Protein AF-A0A959J7U5-F1 (afdb_monomer)

Foldseek 3Di:
DVVVVVVVVVVVVVVVVVVVVVVVVVVVCPVVPVDDPVNCVVPVVPDPPPDDDDDDDDDDDDPDDD

Secondary structure (DSSP, 8-state):
-HHHHHHHHHHHHHHHHHHHHHHHHHHTTTT---S-HHHHHHHHTTS-------------------

Radius of gyration: 29.01 Å; Cα contacts (8 Å, |Δi|>4): 3; chains: 1; bounding box: 36×36×91 Å

Structure (mmCIF, N/CA/C/O backbone):
data_AF-A0A959J7U5-F1
#
_entry.id   AF-A0A959J7U5-F1
#
loop_
_atom_site.group_PDB
_atom_site.id
_atom_site.type_symbol
_atom_site.label_atom_id
_atom_site.label_alt_id
_atom_site.label_comp_id
_atom_site.label_asym_id
_atom_site.label_entity_id
_atom_site.label_seq_id
_atom_site.pdbx_PDB_ins_code
_atom_site.Cartn_x
_atom_site.Cartn_y
_atom_site.Cartn_z
_atom_site.occupancy
_atom_site.B_iso_or_equiv
_atom_site.auth_seq_id
_atom_site.auth_comp_id
_atom_site.auth_asym_id
_atom_site.auth_atom_id
_atom_site.pdbx_PDB_model_num
ATOM 1 N N . MET A 1 1 ? -18.166 5.058 21.886 1.00 77.12 1 MET A N 1
ATOM 2 C CA . MET A 1 1 ? -16.703 5.030 22.126 1.00 77.12 1 MET A CA 1
ATOM 3 C C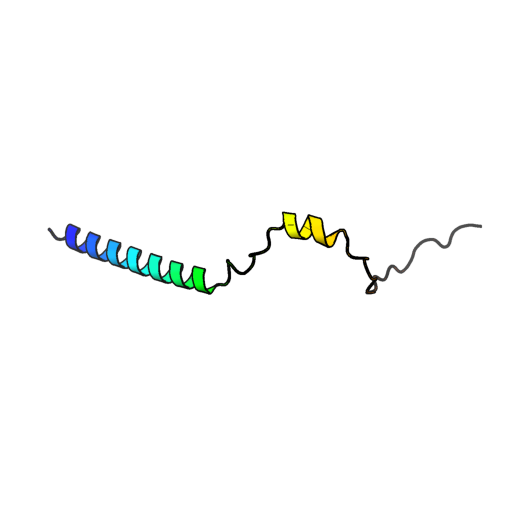 . MET A 1 1 ? -15.987 3.806 21.536 1.00 77.12 1 MET A C 1
ATOM 5 O O . MET A 1 1 ? -14.847 3.951 21.143 1.00 77.12 1 MET A O 1
ATOM 9 N N . LYS A 1 2 ? -16.604 2.619 21.402 1.00 88.25 2 LYS A N 1
ATOM 10 C CA . LYS A 1 2 ? -15.947 1.420 20.820 1.00 88.25 2 LYS A CA 1
ATOM 11 C C . LYS A 1 2 ? -15.665 1.505 19.306 1.00 88.25 2 LYS A C 1
ATOM 13 O O . LYS A 1 2 ? -14.682 0.954 18.829 1.00 88.25 2 LYS A O 1
ATOM 18 N N . VAL A 1 3 ? -16.513 2.217 18.562 1.00 94.50 3 VAL A N 1
ATOM 19 C CA . VAL A 1 3 ? -16.415 2.334 17.094 1.00 94.50 3 VAL A CA 1
ATOM 20 C C . VAL A 1 3 ? -15.126 3.037 16.654 1.00 94.50 3 VAL A C 1
ATOM 22 O O . VAL A 1 3 ? -14.538 2.632 15.660 1.00 94.50 3 VAL A O 1
ATOM 25 N N . ILE A 1 4 ? -14.636 4.020 17.421 1.00 95.44 4 ILE A N 1
ATOM 26 C CA . ILE A 1 4 ? -13.391 4.731 17.090 1.00 95.44 4 ILE A CA 1
ATOM 27 C C . ILE A 1 4 ? -12.197 3.764 17.048 1.00 95.44 4 ILE A C 1
ATOM 29 O O . ILE A 1 4 ? -11.405 3.801 16.115 1.00 95.44 4 ILE A O 1
ATOM 33 N N . PHE A 1 5 ? -12.123 2.828 18.000 1.00 95.69 5 PHE A N 1
ATOM 34 C CA . PHE A 1 5 ? -11.057 1.829 18.064 1.00 95.69 5 PHE A CA 1
ATOM 35 C C . PHE A 1 5 ? -11.147 0.816 16.917 1.00 95.69 5 PHE A C 1
ATOM 37 O O . PHE A 1 5 ? -10.121 0.420 16.373 1.00 95.69 5 PHE A O 1
ATOM 44 N N . LEU A 1 6 ? -12.365 0.442 16.504 1.00 95.31 6 LEU A N 1
ATOM 45 C CA . LEU A 1 6 ? -12.576 -0.420 15.337 1.00 95.31 6 LEU A CA 1
ATOM 46 C C . LEU A 1 6 ? -12.084 0.254 14.047 1.00 95.31 6 LEU A C 1
ATOM 48 O O . LEU A 1 6 ? -11.395 -0.377 13.251 1.00 95.31 6 LEU A O 1
ATOM 52 N N . LEU A 1 7 ? -12.400 1.538 13.861 1.00 96.12 7 LEU A N 1
ATOM 53 C CA . LEU A 1 7 ? -11.972 2.301 12.687 1.00 96.12 7 LEU A CA 1
ATOM 54 C C . LEU A 1 7 ? -10.451 2.470 12.629 1.00 96.12 7 LEU A C 1
ATOM 56 O O . LEU A 1 7 ? -9.876 2.327 11.555 1.00 96.12 7 LEU A O 1
ATOM 60 N N . ILE A 1 8 ? -9.803 2.710 13.774 1.00 96.56 8 ILE A N 1
ATOM 61 C CA . ILE A 1 8 ? -8.336 2.789 13.871 1.00 96.56 8 ILE A CA 1
ATOM 62 C C . ILE A 1 8 ? -7.687 1.462 13.460 1.00 96.56 8 ILE A C 1
ATOM 64 O O . ILE A 1 8 ? -6.690 1.451 12.744 1.00 96.56 8 ILE A O 1
ATOM 68 N N . PHE A 1 9 ? -8.247 0.329 13.886 1.00 97.31 9 PHE A N 1
ATOM 69 C CA . PHE A 1 9 ? -7.689 -0.976 13.538 1.00 97.31 9 PHE A CA 1
ATOM 70 C C . PHE A 1 9 ? -7.833 -1.281 12.042 1.00 97.31 9 PHE A C 1
ATOM 72 O O . PHE A 1 9 ? -6.886 -1.733 11.401 1.00 97.31 9 PHE A O 1
ATOM 79 N N . ILE A 1 10 ? -9.002 -0.979 11.469 1.00 97.62 10 ILE A N 1
ATOM 80 C CA . ILE A 1 10 ? -9.256 -1.154 10.035 1.00 97.62 10 ILE A CA 1
ATOM 81 C C . ILE A 1 10 ? -8.327 -0.256 9.210 1.00 97.62 10 ILE A C 1
ATOM 83 O O . ILE A 1 10 ? -7.712 -0.737 8.260 1.00 97.62 10 ILE A O 1
ATOM 87 N N . SER A 1 11 ? -8.180 1.023 9.572 1.00 97.56 11 SER A N 1
ATOM 88 C CA . SER A 1 11 ? -7.302 1.938 8.834 1.00 97.56 11 SER A CA 1
ATOM 89 C C . SER A 1 11 ? -5.839 1.504 8.898 1.00 97.56 11 SER A C 1
ATOM 91 O O . SER A 1 11 ? -5.142 1.583 7.888 1.00 97.56 11 SER A O 1
ATOM 93 N N . LEU A 1 12 ? -5.389 0.977 10.042 1.00 97.75 12 LEU A N 1
ATOM 94 C CA . LEU A 1 12 ? -4.035 0.454 10.200 1.00 97.75 12 LEU A CA 1
ATOM 95 C C . LEU A 1 12 ? -3.782 -0.758 9.294 1.00 97.75 12 LEU A C 1
ATOM 97 O O . LEU A 1 12 ? -2.752 -0.810 8.624 1.00 97.75 12 LEU A O 1
ATOM 101 N N . ILE A 1 13 ? -4.727 -1.703 9.225 1.00 98.12 13 ILE A N 1
ATOM 102 C CA . ILE A 1 13 ? -4.623 -2.861 8.323 1.00 98.12 13 ILE A CA 1
ATOM 103 C C . ILE A 1 13 ? -4.543 -2.404 6.868 1.00 98.12 13 ILE A C 1
ATOM 105 O O . ILE A 1 13 ? -3.686 -2.882 6.127 1.00 98.12 13 ILE A O 1
ATOM 109 N N . VAL A 1 14 ? -5.406 -1.471 6.460 1.00 98.12 14 VAL A N 1
ATOM 110 C CA . VAL A 1 14 ? -5.414 -0.947 5.088 1.00 98.12 14 VAL A CA 1
ATOM 111 C C . VAL A 1 14 ? -4.094 -0.248 4.764 1.00 98.12 14 VAL A C 1
ATOM 113 O O . VAL A 1 14 ? -3.530 -0.495 3.702 1.00 98.12 14 VAL A O 1
ATOM 116 N N . ALA A 1 15 ? -3.564 0.567 5.679 1.00 98.00 15 ALA A N 1
ATOM 117 C CA . ALA A 1 15 ? -2.291 1.257 5.490 1.00 98.00 15 ALA A CA 1
ATOM 118 C C . ALA A 1 15 ? -1.117 0.277 5.333 1.00 98.00 15 ALA A C 1
ATOM 120 O O . ALA A 1 15 ? -0.307 0.426 4.419 1.00 98.00 15 ALA A O 1
ATOM 121 N N . ILE A 1 16 ? -1.044 -0.751 6.185 1.00 98.25 16 ILE A N 1
ATOM 122 C CA . ILE A 1 16 ? -0.001 -1.783 6.103 1.00 98.25 16 ILE A CA 1
ATOM 123 C C . ILE A 1 16 ? -0.155 -2.601 4.817 1.00 98.25 16 ILE A C 1
ATOM 125 O O . ILE A 1 16 ? 0.827 -2.823 4.115 1.00 98.25 16 ILE A O 1
ATOM 129 N N . GLY A 1 17 ? -1.377 -3.018 4.476 1.00 98.19 17 GLY A N 1
ATOM 130 C CA . GLY A 1 17 ? -1.655 -3.773 3.254 1.00 98.19 17 GLY A CA 1
ATOM 131 C C . GLY A 1 17 ? -1.267 -2.995 1.999 1.00 98.19 17 GLY A C 1
ATOM 132 O O . GLY A 1 17 ? -0.579 -3.529 1.132 1.00 98.19 17 GLY A O 1
ATOM 133 N N . PHE A 1 18 ? -1.628 -1.712 1.941 1.00 97.81 18 PHE A N 1
ATOM 134 C CA . PHE A 1 18 ? -1.219 -0.813 0.866 1.00 97.81 18 PHE A CA 1
ATOM 135 C C . PHE A 1 18 ? 0.306 -0.719 0.757 1.00 97.81 18 PHE A C 1
ATOM 137 O O . PHE A 1 18 ? 0.851 -0.853 -0.335 1.00 97.81 18 PHE A O 1
ATOM 144 N N . LEU A 1 19 ? 1.003 -0.550 1.883 1.00 97.44 19 LEU A N 1
ATOM 145 C CA . LE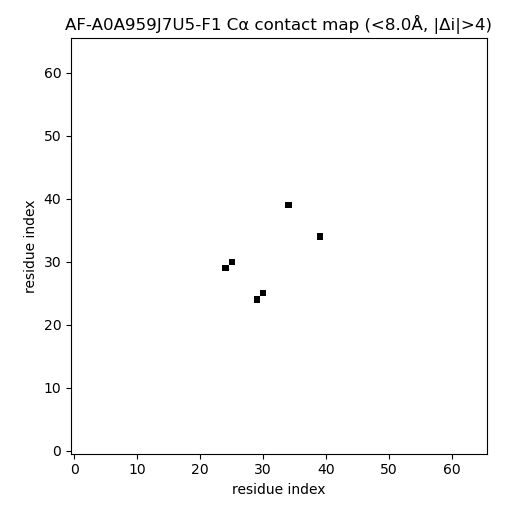U A 1 19 ? 2.458 -0.429 1.903 1.00 97.44 19 LEU A CA 1
ATOM 146 C C . LEU A 1 19 ? 3.163 -1.720 1.447 1.00 97.44 19 LEU A C 1
ATOM 148 O O . LEU A 1 19 ? 4.134 -1.658 0.695 1.00 97.44 19 LEU A O 1
ATOM 152 N N . LEU A 1 20 ? 2.667 -2.892 1.855 1.00 97.12 20 LEU A N 1
ATOM 153 C CA . LEU A 1 20 ? 3.206 -4.188 1.423 1.00 97.12 20 LEU A CA 1
ATOM 154 C C . LEU A 1 20 ? 3.019 -4.412 -0.081 1.00 97.12 20 LEU A C 1
ATOM 156 O O . LEU A 1 20 ? 3.963 -4.814 -0.761 1.00 97.12 20 LEU A O 1
ATOM 160 N N . ILE A 1 21 ? 1.825 -4.118 -0.602 1.00 96.38 21 ILE A N 1
ATOM 161 C CA . ILE A 1 21 ? 1.537 -4.201 -2.040 1.00 96.38 21 ILE A CA 1
ATOM 162 C C . ILE A 1 21 ? 2.419 -3.218 -2.813 1.00 96.38 21 ILE A C 1
ATOM 164 O O . ILE A 1 21 ? 2.980 -3.589 -3.840 1.00 96.38 21 ILE A O 1
ATOM 168 N N . PHE A 1 22 ? 2.588 -1.996 -2.305 1.00 94.38 22 PHE A N 1
ATOM 169 C CA . PHE A 1 22 ? 3.458 -0.988 -2.903 1.00 94.38 22 PHE A CA 1
ATOM 170 C C . PHE A 1 22 ? 4.900 -1.494 -3.038 1.00 94.38 22 PHE A C 1
ATOM 172 O O . PHE A 1 22 ? 5.457 -1.469 -4.133 1.00 94.38 22 PHE A O 1
ATOM 179 N N . PHE A 1 23 ? 5.493 -2.026 -1.965 1.00 94.62 23 PHE A N 1
ATOM 180 C CA . PHE A 1 23 ? 6.851 -2.575 -2.032 1.00 94.62 23 PHE A CA 1
ATOM 181 C C . PHE A 1 23 ? 6.959 -3.793 -2.955 1.00 94.62 23 PHE A C 1
ATOM 183 O O . PHE A 1 23 ? 7.962 -3.937 -3.656 1.00 94.62 23 PHE A O 1
ATOM 190 N N . TRP A 1 24 ? 5.943 -4.660 -2.982 1.00 93.50 24 TRP A N 1
ATOM 191 C CA . TRP A 1 24 ? 5.908 -5.795 -3.904 1.00 93.50 24 TRP A CA 1
ATOM 192 C C . TRP A 1 24 ? 5.871 -5.338 -5.366 1.00 93.50 24 TRP A C 1
ATOM 194 O O . TRP A 1 24 ? 6.674 -5.813 -6.164 1.00 93.50 24 TRP A O 1
ATOM 204 N N . ALA A 1 25 ? 5.021 -4.363 -5.697 1.00 91.56 25 ALA A N 1
ATOM 205 C CA . ALA A 1 25 ? 4.922 -3.793 -7.037 1.00 91.56 25 ALA A CA 1
ATOM 206 C C . ALA A 1 25 ? 6.237 -3.135 -7.481 1.00 91.56 25 ALA A C 1
ATOM 208 O O . ALA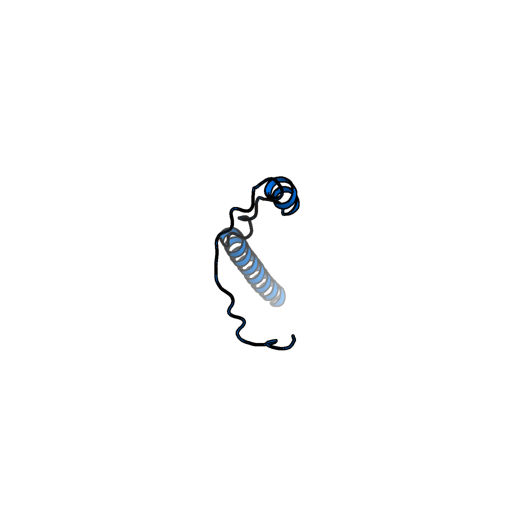 A 1 25 ? 6.697 -3.379 -8.593 1.00 91.56 25 ALA A O 1
ATOM 209 N N . VAL A 1 26 ? 6.887 -2.373 -6.590 1.00 89.50 26 VAL A N 1
ATOM 210 C CA . VAL A 1 26 ? 8.196 -1.757 -6.866 1.00 89.50 26 VAL A CA 1
ATOM 211 C C . VAL A 1 26 ? 9.269 -2.811 -7.131 1.00 89.50 26 VAL A C 1
ATOM 213 O O . VAL A 1 26 ? 10.076 -2.655 -8.042 1.00 89.50 26 VAL A O 1
ATOM 216 N N . ARG A 1 27 ? 9.274 -3.907 -6.364 1.00 89.06 27 ARG A N 1
ATOM 217 C CA . ARG A 1 27 ? 10.226 -5.007 -6.557 1.00 89.06 27 ARG A CA 1
ATOM 218 C C . ARG A 1 27 ? 9.916 -5.868 -7.785 1.00 89.06 27 ARG A C 1
ATOM 220 O O . ARG A 1 27 ? 10.815 -6.544 -8.271 1.00 89.06 27 ARG A O 1
ATOM 227 N N . SER A 1 28 ? 8.681 -5.870 -8.280 1.00 88.50 28 SER A N 1
ATOM 228 C CA . SER A 1 28 ? 8.238 -6.744 -9.374 1.00 88.50 28 SER A CA 1
ATOM 229 C C . SER A 1 28 ? 8.803 -6.374 -10.756 1.00 88.50 28 SER A C 1
ATOM 231 O O . SER A 1 28 ? 8.394 -6.989 -11.738 1.00 88.50 28 SER A O 1
ATOM 233 N N . GLY A 1 29 ? 9.705 -5.392 -10.866 1.00 75.75 29 GLY A N 1
ATOM 234 C CA . GLY A 1 29 ? 10.354 -5.062 -12.143 1.00 75.75 29 GLY A CA 1
ATOM 235 C C . GLY A 1 29 ? 9.406 -4.448 -13.178 1.00 75.75 29 GLY A C 1
ATOM 236 O O . GLY A 1 29 ? 9.718 -4.396 -14.358 1.00 75.75 29 GLY A O 1
ATOM 237 N N . GLN A 1 30 ? 8.239 -3.935 -12.761 1.00 72.94 30 GLN A N 1
ATOM 238 C CA . GLN A 1 30 ? 7.302 -3.230 -13.656 1.00 72.94 30 GLN A CA 1
ATOM 239 C C . GLN A 1 30 ? 7.948 -1.991 -14.318 1.00 72.94 30 GLN A C 1
ATOM 241 O O . GLN A 1 30 ? 7.427 -1.474 -15.301 1.00 72.94 30 GLN A O 1
ATOM 246 N N . TYR A 1 31 ? 9.072 -1.520 -13.772 1.00 72.56 31 TYR A N 1
ATOM 247 C CA . TYR A 1 31 ? 9.875 -0.411 -14.283 1.00 72.56 31 TYR A CA 1
ATOM 248 C C . TYR A 1 31 ? 10.991 -0.848 -15.242 1.00 72.56 31 TYR A C 1
ATOM 250 O O . TYR A 1 31 ? 11.711 0.005 -15.729 1.00 72.56 31 TYR A O 1
ATOM 258 N N . ASP A 1 32 ? 11.143 -2.143 -15.533 1.00 71.62 32 ASP A N 1
ATOM 259 C CA . ASP A 1 32 ? 12.233 -2.633 -16.391 1.00 71.62 32 ASP A CA 1
ATOM 260 C C . ASP A 1 32 ? 12.028 -2.264 -17.879 1.00 71.62 32 ASP A C 1
ATOM 262 O O . ASP A 1 32 ? 12.939 -2.415 -18.695 1.00 71.62 32 ASP A O 1
ATOM 266 N N . ASP A 1 33 ? 10.844 -1.757 -18.243 1.00 73.94 33 ASP A N 1
ATOM 267 C CA . ASP A 1 33 ? 10.550 -1.187 -19.562 1.00 73.94 33 ASP A CA 1
ATOM 268 C C . ASP A 1 33 ? 10.820 0.329 -19.591 1.00 73.94 33 ASP A C 1
ATOM 270 O O . ASP A 1 33 ? 9.928 1.160 -19.768 1.00 73.94 33 ASP A O 1
ATOM 274 N N . ASP A 1 34 ? 12.089 0.693 -19.405 1.00 71.12 34 ASP A N 1
ATOM 275 C CA . ASP A 1 34 ? 12.574 2.075 -19.521 1.00 71.12 34 ASP A CA 1
ATOM 276 C C . ASP A 1 34 ? 12.646 2.559 -20.988 1.00 71.12 34 ASP A C 1
ATOM 278 O O . ASP A 1 34 ? 12.923 3.732 -21.261 1.00 71.12 34 ASP A O 1
ATOM 282 N N . TYR A 1 35 ? 12.414 1.667 -21.962 1.00 69.38 35 TYR A N 1
ATOM 283 C CA . TYR A 1 35 ? 12.554 1.944 -23.392 1.00 69.38 35 TYR A CA 1
ATOM 284 C C . TYR A 1 35 ? 11.189 2.028 -24.074 1.00 69.38 35 TYR A C 1
ATOM 286 O O . TYR A 1 35 ? 10.612 1.041 -24.516 1.00 69.38 35 TYR A O 1
ATOM 294 N N . THR A 1 36 ? 10.691 3.258 -24.213 1.00 75.25 36 THR A N 1
ATOM 295 C CA . THR A 1 36 ? 9.366 3.532 -24.786 1.00 75.25 36 THR A CA 1
ATOM 296 C C . THR A 1 36 ? 9.185 2.861 -26.161 1.00 75.25 36 THR A C 1
ATOM 298 O O . THR A 1 36 ? 10.063 2.991 -27.022 1.00 75.25 36 THR A O 1
ATOM 301 N N . PRO A 1 37 ? 8.033 2.216 -26.433 1.00 71.69 37 PRO A N 1
ATOM 302 C CA . PRO A 1 37 ? 7.778 1.485 -27.681 1.00 71.69 37 PRO A CA 1
ATOM 303 C C . PRO A 1 37 ? 8.005 2.320 -28.951 1.00 71.69 37 PRO A C 1
ATOM 305 O O . PRO A 1 37 ? 8.492 1.800 -29.952 1.00 71.69 37 PRO A O 1
ATOM 308 N N . SER A 1 38 ? 7.741 3.628 -28.901 1.00 75.31 38 SER A N 1
ATOM 309 C CA . SER A 1 38 ? 7.985 4.557 -30.013 1.00 75.31 38 SER A CA 1
ATOM 310 C C . SER A 1 38 ? 9.467 4.702 -30.379 1.00 75.31 38 SER A C 1
ATOM 312 O O . SER A 1 38 ? 9.796 4.906 -31.542 1.00 75.31 38 SER A O 1
ATOM 314 N N . VAL A 1 39 ? 10.365 4.593 -29.395 1.00 73.50 39 VAL A N 1
ATOM 315 C CA . VAL A 1 39 ? 11.820 4.678 -29.592 1.00 73.50 39 VAL A CA 1
ATOM 316 C C . VAL A 1 39 ? 12.324 3.384 -30.222 1.00 73.50 39 VAL A C 1
ATOM 318 O O . VAL A 1 39 ? 13.091 3.423 -31.178 1.00 73.50 39 VAL A O 1
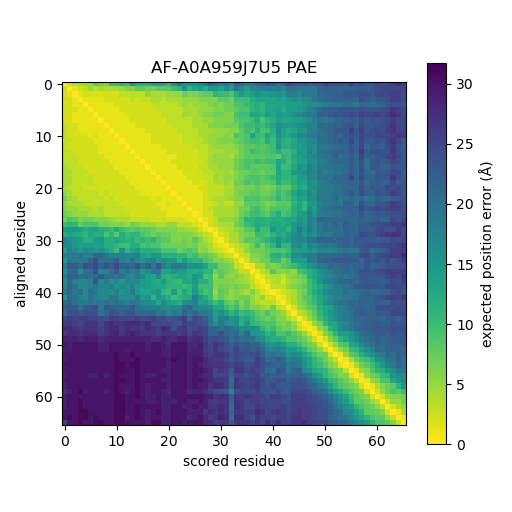ATOM 321 N N . ARG A 1 40 ? 11.834 2.235 -29.742 1.00 72.88 40 ARG A N 1
ATOM 322 C CA . ARG A 1 40 ? 12.152 0.933 -30.334 1.00 72.88 40 ARG A CA 1
ATOM 323 C C . ARG A 1 40 ? 11.744 0.881 -31.806 1.00 72.88 40 ARG A C 1
ATOM 325 O O . ARG A 1 40 ? 12.552 0.506 -32.641 1.00 72.88 40 ARG A O 1
ATOM 332 N N . MET A 1 41 ? 10.530 1.320 -32.127 1.00 72.69 41 MET A N 1
ATOM 333 C CA . MET A 1 41 ? 10.020 1.286 -33.498 1.00 72.69 41 MET A CA 1
ATOM 334 C C . MET A 1 41 ? 10.827 2.179 -34.455 1.00 72.69 41 MET A C 1
ATOM 336 O O . MET A 1 41 ? 11.089 1.771 -35.576 1.00 72.69 41 MET A O 1
ATOM 340 N N . LEU A 1 42 ? 11.283 3.355 -34.003 1.00 73.25 42 LEU A N 1
ATOM 341 C CA . LEU A 1 42 ? 12.060 4.284 -34.834 1.00 73.25 42 LEU A CA 1
ATOM 342 C C . LEU A 1 42 ? 13.490 3.798 -35.136 1.00 73.25 42 LEU A C 1
ATOM 344 O O . LEU A 1 42 ? 14.035 4.153 -36.173 1.00 73.25 42 LEU A O 1
ATOM 348 N N . PHE A 1 43 ? 14.102 3.018 -34.237 1.00 70.69 43 PHE A N 1
ATOM 349 C CA . PHE A 1 43 ? 15.499 2.571 -34.362 1.00 70.69 43 PHE A CA 1
ATOM 350 C C . PHE A 1 43 ? 15.662 1.084 -34.730 1.00 70.69 43 PHE A C 1
ATOM 352 O O . PHE A 1 43 ? 16.769 0.663 -35.072 1.00 70.69 43 PHE A O 1
ATOM 359 N N . ASP A 1 44 ? 14.601 0.273 -34.658 1.00 69.69 44 ASP A N 1
ATOM 360 C CA . ASP A 1 44 ? 14.619 -1.125 -35.117 1.00 69.69 44 ASP A CA 1
ATOM 361 C C . ASP A 1 44 ? 14.303 -1.273 -36.617 1.00 69.69 44 ASP A C 1
ATOM 363 O O . ASP A 1 44 ? 14.670 -2.293 -37.201 1.00 69.69 44 ASP A O 1
ATOM 367 N N . ASP A 1 45 ? 13.713 -0.260 -37.262 1.00 67.38 45 ASP A N 1
ATOM 368 C CA . ASP A 1 45 ? 13.469 -0.247 -38.716 1.00 67.38 45 ASP A CA 1
ATOM 369 C C . ASP A 1 45 ? 14.771 -0.162 -39.547 1.00 67.38 45 ASP A C 1
ATOM 371 O O . ASP A 1 45 ? 14.789 -0.553 -40.715 1.00 67.38 45 ASP A O 1
ATOM 375 N N . ASP A 1 46 ? 15.881 0.270 -38.934 1.00 63.53 46 ASP A N 1
ATOM 376 C CA . ASP A 1 46 ? 1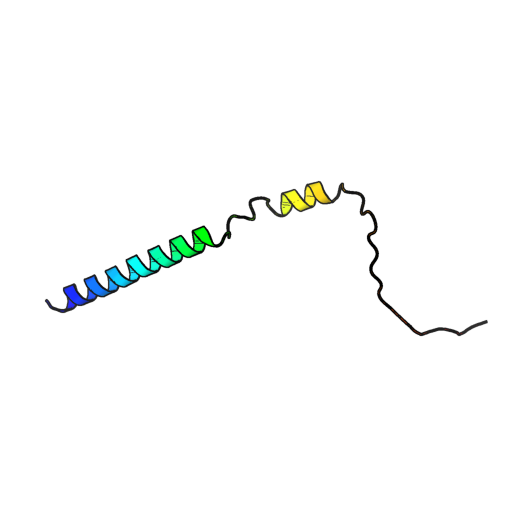7.199 0.399 -39.576 1.00 63.53 46 ASP A CA 1
ATOM 377 C C . ASP A 1 46 ? 18.074 -0.865 -39.464 1.00 63.53 46 ASP A C 1
ATOM 379 O O . ASP A 1 46 ? 19.185 -0.913 -40.005 1.00 63.53 46 ASP A O 1
ATOM 383 N N . LYS A 1 47 ? 17.616 -1.914 -38.765 1.00 66.00 47 LYS A N 1
ATOM 384 C CA . LYS A 1 47 ? 18.390 -3.156 -38.635 1.00 66.00 47 LYS A CA 1
ATOM 385 C C . LYS A 1 47 ? 18.087 -4.079 -39.819 1.00 66.00 47 LYS A C 1
ATOM 387 O O . LYS A 1 47 ? 16.928 -4.455 -40.007 1.00 66.00 47 LYS A O 1
ATOM 392 N N . PRO A 1 48 ? 19.094 -4.499 -40.615 1.00 57.50 48 PRO A N 1
ATOM 393 C CA . PRO A 1 48 ? 18.866 -5.500 -41.645 1.00 57.50 48 PRO A CA 1
ATOM 394 C C . PRO A 1 48 ? 18.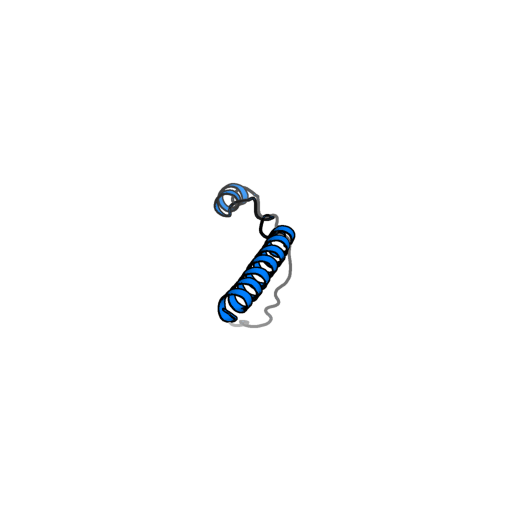349 -6.767 -40.964 1.00 57.50 48 PRO A C 1
ATOM 396 O O . PRO A 1 48 ? 18.988 -7.297 -40.053 1.00 57.50 48 PRO A O 1
ATOM 399 N N . LYS A 1 49 ? 17.167 -7.229 -41.382 1.00 61.28 49 LYS A N 1
ATOM 400 C CA . LYS A 1 49 ? 16.617 -8.524 -40.981 1.00 61.28 49 LYS A CA 1
ATOM 401 C C . LYS A 1 49 ? 17.560 -9.597 -41.520 1.00 61.28 49 LYS A C 1
ATOM 403 O O . LYS A 1 49 ? 17.425 -10.014 -42.663 1.00 61.28 49 LYS A O 1
ATOM 408 N N . THR A 1 50 ? 18.566 -9.985 -40.741 1.00 52.19 50 THR A N 1
ATOM 409 C CA . THR A 1 50 ? 19.330 -11.192 -41.042 1.00 52.19 50 THR A CA 1
ATOM 410 C C . THR A 1 50 ? 18.405 -12.358 -40.756 1.00 52.19 50 THR A C 1
ATOM 412 O O . THR A 1 50 ? 18.053 -12.618 -39.608 1.00 52.19 50 THR A O 1
ATOM 415 N N . ASP A 1 51 ? 17.970 -12.986 -41.841 1.00 58.19 51 ASP A N 1
ATOM 416 C CA . ASP A 1 51 ? 17.156 -14.187 -41.884 1.00 58.19 51 ASP A CA 1
ATOM 417 C C . ASP A 1 51 ? 17.715 -15.263 -40.943 1.00 58.19 51 ASP A C 1
ATOM 419 O O . ASP A 1 51 ? 18.732 -15.895 -41.241 1.00 58.19 51 ASP A O 1
ATOM 423 N N . GLU A 1 52 ? 17.032 -15.514 -39.829 1.00 53.25 52 GLU A N 1
ATOM 424 C CA . GLU A 1 52 ? 17.227 -16.738 -39.061 1.00 53.25 52 GLU A CA 1
ATOM 425 C 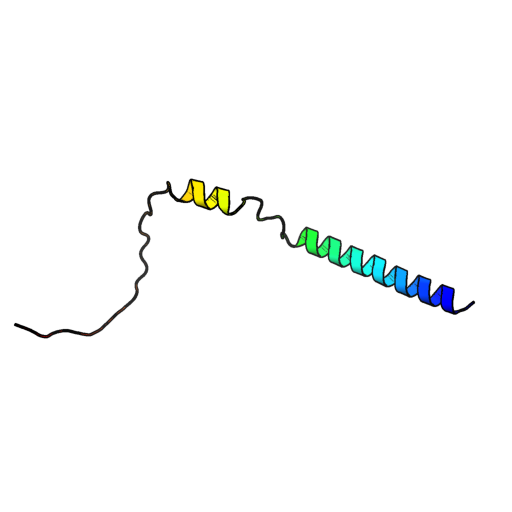C . GLU A 1 52 ? 16.008 -17.637 -39.268 1.00 53.25 52 GLU A C 1
ATOM 427 O O . GLU A 1 52 ? 14.860 -17.294 -38.987 1.00 53.25 52 GLU A O 1
ATOM 432 N N . LYS A 1 53 ? 16.300 -18.758 -39.921 1.00 6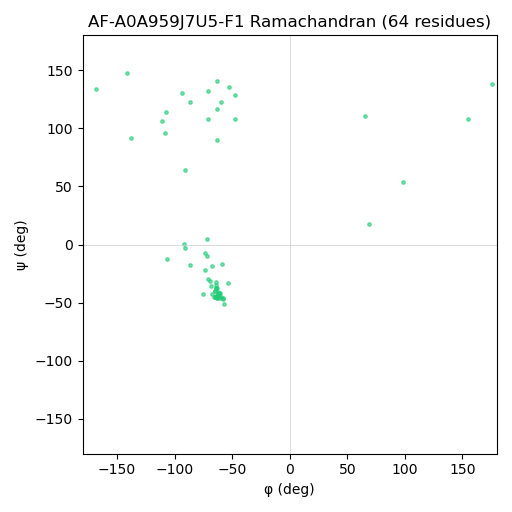2.84 53 LYS A N 1
ATOM 433 C CA . LYS A 1 53 ? 15.380 -19.760 -40.440 1.00 62.84 53 LYS A CA 1
ATOM 434 C C . LYS A 1 53 ? 14.749 -20.539 -39.286 1.00 62.84 53 LYS A C 1
ATOM 436 O O . LYS A 1 53 ? 15.487 -21.132 -38.509 1.00 62.84 53 LYS A O 1
ATOM 441 N N . GLU A 1 54 ? 13.428 -20.701 -39.294 1.00 53.03 54 GLU A N 1
ATOM 442 C CA . GLU A 1 54 ? 12.799 -21.927 -38.788 1.00 53.03 54 GLU A CA 1
ATOM 443 C C . GLU A 1 54 ? 11.600 -22.351 -39.655 1.00 53.03 54 GLU A C 1
ATOM 445 O O . GLU A 1 54 ? 10.961 -21.503 -40.286 1.00 53.03 54 GLU A O 1
ATOM 450 N N . PRO A 1 55 ? 11.352 -23.670 -39.773 1.00 52.44 55 PRO A N 1
ATOM 451 C CA . PRO A 1 55 ? 10.641 -24.266 -40.892 1.00 52.44 55 PRO A CA 1
ATOM 452 C C . PRO A 1 55 ? 9.148 -24.418 -40.595 1.00 52.44 55 PRO A C 1
ATOM 454 O O . PRO A 1 55 ? 8.756 -25.008 -39.593 1.00 52.44 55 PRO A O 1
ATOM 457 N N . LEU A 1 56 ? 8.307 -23.958 -41.519 1.00 49.53 56 LEU A N 1
ATOM 458 C CA . LEU A 1 56 ? 6.902 -24.348 -41.560 1.00 49.53 56 LEU A CA 1
ATOM 459 C C . LEU A 1 56 ? 6.684 -25.219 -42.791 1.00 49.53 56 LEU A C 1
ATOM 461 O O . LEU A 1 56 ? 6.699 -24.754 -43.931 1.00 49.53 56 LEU A O 1
ATOM 465 N N . GLU A 1 57 ? 6.528 -26.511 -42.515 1.00 55.91 57 GLU A N 1
ATOM 466 C CA . GLU A 1 57 ? 5.951 -27.491 -43.419 1.00 55.91 57 GLU A CA 1
ATOM 467 C C . GLU A 1 57 ? 4.645 -26.953 -44.015 1.00 55.91 57 GLU A C 1
ATOM 469 O O . GLU A 1 57 ? 3.719 -26.551 -43.309 1.00 55.91 57 GLU A O 1
ATOM 474 N N . THR A 1 58 ? 4.532 -26.995 -45.336 1.00 41.56 58 THR A N 1
ATOM 475 C CA . THR A 1 58 ? 3.236 -27.162 -45.989 1.00 41.56 58 THR A CA 1
ATOM 476 C C . THR A 1 58 ? 3.434 -28.136 -47.131 1.00 41.56 58 THR A C 1
ATOM 478 O O . THR A 1 58 ? 3.841 -27.797 -48.241 1.00 41.56 58 THR A O 1
ATOM 481 N N . ASP A 1 59 ? 3.199 -29.388 -46.772 1.00 47.53 59 ASP A N 1
ATOM 482 C CA . ASP A 1 59 ? 2.951 -30.491 -47.673 1.00 47.53 59 ASP A CA 1
ATOM 483 C C . ASP A 1 59 ? 1.653 -30.222 -48.465 1.00 47.53 59 ASP A C 1
ATOM 485 O O . ASP A 1 59 ? 0.656 -29.768 -47.908 1.00 47.53 59 ASP A O 1
ATOM 489 N N . GLN A 1 60 ? 1.679 -30.575 -49.753 1.00 52.59 60 GLN A N 1
ATOM 490 C CA . GLN A 1 60 ? 0.531 -30.791 -50.647 1.00 52.59 60 GLN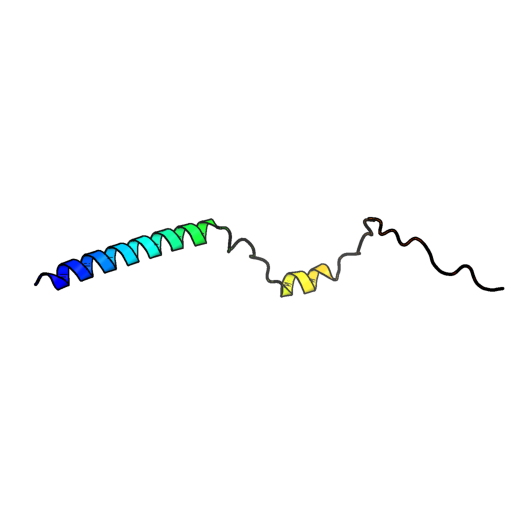 A CA 1
ATOM 491 C C . GLN A 1 60 ? -0.371 -29.588 -51.005 1.00 52.59 60 GLN A C 1
ATOM 493 O O . GLN A 1 60 ? -1.227 -29.168 -50.237 1.00 52.59 60 GLN A O 1
ATOM 498 N N . VAL A 1 61 ? -0.307 -29.157 -52.273 1.00 50.69 61 VAL A N 1
ATOM 499 C CA . VAL A 1 61 ? -1.417 -29.197 -53.261 1.00 50.69 61 VAL A CA 1
ATOM 500 C C . VAL A 1 61 ? -0.955 -28.503 -54.551 1.00 50.69 61 VAL A C 1
ATOM 502 O O . VAL A 1 61 ? -0.361 -27.432 -54.515 1.00 50.69 61 VAL A O 1
ATOM 505 N N . SER A 1 62 ? -1.301 -29.108 -55.694 1.00 45.62 62 SER A N 1
ATOM 506 C CA . SER A 1 62 ? -1.146 -28.636 -57.087 1.00 45.62 62 SER A CA 1
ATOM 507 C C . SER A 1 62 ? 0.062 -29.142 -57.897 1.00 45.62 62 SER A C 1
ATOM 509 O O . SER A 1 62 ? 0.723 -28.420 -58.636 1.00 45.62 62 SER A O 1
ATOM 511 N N . LYS A 1 63 ? 0.206 -30.473 -57.957 1.00 49.88 63 LYS A N 1
ATOM 512 C CA . LYS A 1 63 ? 0.283 -31.096 -59.292 1.00 49.88 63 LYS A CA 1
ATOM 513 C C . LYS A 1 63 ? -1.049 -30.831 -60.001 1.00 49.88 63 LYS A C 1
ATOM 515 O O . LYS A 1 63 ? -2.060 -31.290 -59.481 1.00 49.88 63 LYS A O 1
ATOM 520 N N . THR A 1 64 ? -1.044 -30.094 -61.116 1.00 41.62 64 THR A N 1
ATOM 521 C CA . THR A 1 64 ? -2.054 -29.952 -62.208 1.00 41.62 64 THR A CA 1
ATOM 522 C C . THR A 1 64 ? -1.769 -28.568 -62.803 1.00 41.62 64 THR A C 1
ATOM 524 O O . THR A 1 64 ? -1.966 -27.583 -62.112 1.00 41.62 64 THR A O 1
ATOM 527 N N . LYS A 1 65 ? -1.215 -28.357 -63.992 1.00 39.56 65 LYS A N 1
ATOM 528 C CA . LYS A 1 65 ? -1.460 -28.877 -65.345 1.00 39.56 65 LYS A CA 1
ATOM 529 C C . LYS A 1 65 ? -0.234 -28.395 -66.155 1.00 39.56 65 LYS A C 1
ATOM 531 O O . LYS A 1 65 ? 0.284 -27.325 -65.852 1.00 39.56 65 LYS A O 1
ATOM 536 N N . GLN A 1 66 ? 0.410 -29.238 -66.960 1.00 41.19 66 GLN A N 1
ATOM 537 C CA . GLN A 1 66 ? 0.243 -29.199 -68.425 1.00 41.19 66 GLN A CA 1
ATOM 538 C C . GLN A 1 66 ? 0.075 -27.792 -68.996 1.00 41.19 66 GLN A C 1
ATOM 540 O O . GLN A 1 66 ? -0.991 -27.191 -68.740 1.00 41.19 66 GLN A O 1
#

Sequence (66 aa):
MKVIFLLIFISLIVAIGFLLIFFWAVRSGQYDDDYTPSVRMLFDDDKPKTDEKEPLETDQVSKTKQ

pLDDT: mean 75.38, std 18.94, range [39.56, 98.25]

Mean predicted aligned error: 15.16 Å

Solvent-accessible surface area (backbone atoms only — not comparable to full-atom values): 4471 Å² total; per-residue (Å²): 122,69,63,62,59,53,52,53,51,52,51,51,52,53,52,52,52,51,51,53,51,48,54,49,52,68,69,64,51,79,71,72,73,79,70,54,70,72,59,52,59,70,62,54,75,76,54,80,82,74,85,78,87,81,88,78,89,79,80,86,88,74,92,78,74,137